Protein AF-A0A382ZIP0-F1 (afdb_monomer_lite)

pLDDT: mean 92.12, std 6.74, range [70.69, 97.81]

InterPro domains:
  IPR003018 GAF domain [PF13185] (1-64)
  IPR029016 GAF-like domain superfamily [G3DSA:3.30.450.40] (1-68)

Radius of gyration: 15.74 Å; chains: 1; bounding box: 32×29×39 Å

Sequence (69 aa):
DPTNDPRSGGVPAGHMKLSCFLGIPFIVAGQLLGACAMANKPGGYTDADIEYCAPLAQIGGLLIAADRS

Foldseek 3Di:
DQCPPPPRPDDDPPDDDFPEKDKQFQADPNDGLDIDMDTDDVPYDDVVVVVVCPVVSDVVNVVSVVVVD

Organism: NCBI:txid408172

Structure (mmCIF, N/CA/C/O backbone):
data_AF-A0A382ZIP0-F1
#
_entry.id   AF-A0A382ZIP0-F1
#
loop_
_atom_site.group_PDB
_atom_site.id
_atom_site.type_symbol
_atom_site.label_atom_id
_atom_site.label_alt_id
_atom_site.label_comp_id
_atom_site.label_asym_id
_atom_site.label_entity_id
_atom_site.label_seq_id
_atom_site.pdbx_PDB_ins_code
_atom_site.Cartn_x
_atom_site.Cartn_y
_atom_site.Cartn_z
_atom_site.occupancy
_atom_site.B_iso_or_equiv
_atom_site.auth_seq_id
_atom_site.auth_comp_id
_atom_site.auth_asym_id
_atom_site.auth_atom_id
_atom_site.pdbx_PDB_model_num
ATOM 1 N N . ASP A 1 1 ? -10.148 -17.597 -10.954 1.00 70.69 1 ASP A N 1
ATOM 2 C CA . ASP A 1 1 ? -9.389 -16.671 -11.811 1.00 70.69 1 ASP A CA 1
ATOM 3 C C . ASP A 1 1 ? -10.331 -15.541 -12.214 1.00 70.69 1 ASP A C 1
ATOM 5 O O . ASP A 1 1 ? -11.346 -15.857 -12.825 1.00 70.69 1 ASP A O 1
ATOM 9 N N . PRO A 1 2 ? -10.063 -14.277 -11.827 1.00 72.62 2 PRO A N 1
ATOM 10 C CA . PRO A 1 2 ? -10.938 -13.135 -12.109 1.00 72.62 2 PRO A CA 1
ATOM 11 C C . PRO A 1 2 ? -11.296 -12.972 -13.590 1.00 72.62 2 PRO A C 1
ATOM 13 O O . PRO A 1 2 ? -12.398 -12.531 -13.907 1.00 72.62 2 PRO A O 1
ATOM 16 N N . THR A 1 3 ? -10.386 -13.343 -14.497 1.00 77.56 3 THR A N 1
ATOM 17 C CA . THR A 1 3 ? -10.621 -13.244 -15.944 1.00 77.56 3 THR A CA 1
ATOM 18 C C . THR A 1 3 ? -11.617 -14.293 -16.440 1.00 77.56 3 THR A C 1
ATOM 20 O O . THR A 1 3 ? -12.336 -14.039 -17.399 1.00 77.56 3 THR A O 1
ATOM 23 N N . ASN A 1 4 ? -11.699 -15.440 -15.762 1.00 84.56 4 ASN A N 1
ATOM 24 C CA . ASN A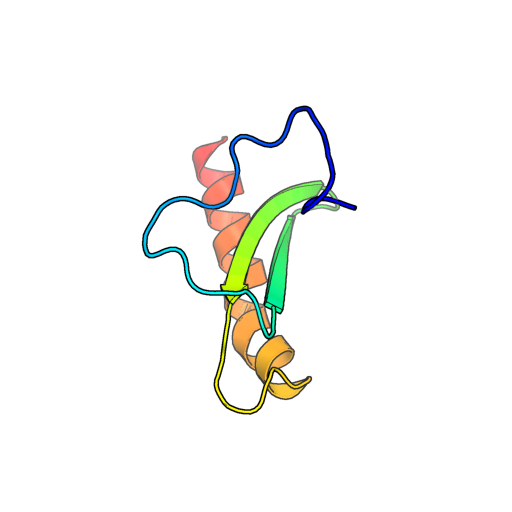 1 4 ? -12.569 -16.562 -16.117 1.00 84.56 4 ASN A CA 1
ATOM 25 C C . ASN A 1 4 ? -13.776 -16.720 -15.166 1.00 84.56 4 ASN A C 1
ATOM 27 O O . ASN A 1 4 ? -14.480 -17.726 -15.238 1.00 84.56 4 ASN A O 1
ATOM 31 N N . ASP A 1 5 ? -14.018 -15.776 -14.246 1.00 85.81 5 ASP A N 1
ATOM 32 C CA . ASP A 1 5 ? -15.176 -15.838 -13.346 1.00 85.81 5 ASP A CA 1
ATOM 33 C C . ASP A 1 5 ? -16.462 -15.524 -14.137 1.00 85.81 5 ASP A C 1
ATOM 35 O O . ASP A 1 5 ? -16.567 -14.429 -14.692 1.00 85.81 5 ASP A O 1
ATOM 39 N N . PRO A 1 6 ? -17.460 -16.427 -14.191 1.00 90.88 6 PRO A N 1
ATOM 40 C CA . PRO A 1 6 ? -18.686 -16.217 -14.969 1.00 90.88 6 PRO A CA 1
ATOM 41 C C . PRO A 1 6 ? -19.549 -15.052 -14.460 1.00 90.88 6 PRO A C 1
ATOM 43 O O . PRO A 1 6 ? -20.462 -14.617 -15.156 1.00 90.88 6 PRO A O 1
ATOM 46 N N . ARG A 1 7 ? -19.282 -14.543 -13.252 1.00 90.06 7 ARG A N 1
ATOM 47 C CA . ARG A 1 7 ? -19.937 -13.355 -12.681 1.00 90.06 7 ARG A CA 1
ATOM 48 C C . ARG A 1 7 ? -19.193 -12.063 -13.021 1.00 90.06 7 ARG A C 1
ATOM 50 O O . ARG A 1 7 ? -19.643 -10.985 -12.641 1.00 90.06 7 ARG A O 1
ATOM 57 N N . SER A 1 8 ? -18.034 -12.162 -13.669 1.00 84.69 8 SER A N 1
ATOM 58 C CA . SER A 1 8 ? -17.238 -11.008 -14.064 1.00 84.69 8 SER A CA 1
ATOM 59 C C . SER A 1 8 ? -18.004 -10.173 -15.087 1.00 84.69 8 SER A C 1
ATOM 61 O O . SER A 1 8 ? -18.416 -10.676 -16.129 1.00 84.69 8 SER A O 1
ATOM 63 N N . GLY A 1 9 ? -18.144 -8.873 -14.823 1.00 84.50 9 GLY A N 1
ATOM 64 C CA . GLY A 1 9 ? -18.608 -7.900 -15.818 1.00 84.50 9 GLY A CA 1
ATOM 65 C C . GLY A 1 9 ? -17.547 -7.565 -16.874 1.00 84.50 9 GLY A C 1
ATOM 66 O O . GLY A 1 9 ? -17.751 -6.666 -17.687 1.00 84.50 9 GLY A O 1
ATOM 67 N N . GLY A 1 10 ? -16.403 -8.256 -16.845 1.00 81.44 10 GLY A N 1
ATOM 68 C CA . GLY A 1 10 ? -15.232 -7.915 -17.633 1.00 81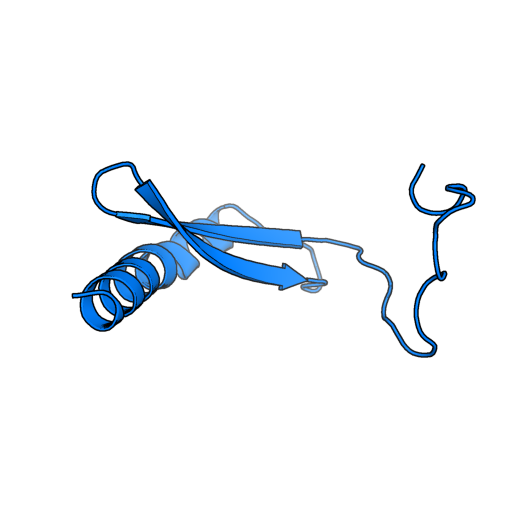.44 10 GLY A CA 1
ATOM 69 C C . GLY A 1 10 ? -14.501 -6.687 -17.091 1.00 81.44 10 GLY A C 1
ATOM 70 O O . GLY A 1 10 ? -14.819 -6.130 -16.040 1.00 81.44 10 GLY A O 1
ATOM 71 N N . VAL A 1 11 ? -13.473 -6.281 -17.825 1.00 82.50 11 VAL A N 1
ATOM 72 C CA . VAL A 1 11 ? -12.690 -5.080 -17.543 1.00 82.50 11 VAL A CA 1
ATOM 73 C C . VAL A 1 11 ? -13.258 -3.944 -18.407 1.00 82.50 11 VAL A C 1
ATOM 75 O O . VAL A 1 11 ? -13.346 -4.131 -19.623 1.00 82.50 11 VAL A O 1
ATOM 78 N N . PRO A 1 12 ? -13.661 -2.790 -17.833 1.00 84.06 12 PRO A N 1
ATOM 79 C CA . PRO A 1 12 ? -14.202 -1.677 -18.609 1.00 84.06 12 PRO A CA 1
ATOM 80 C C . PRO A 1 12 ? -13.269 -1.253 -19.747 1.00 84.06 12 PRO A C 1
ATOM 82 O O . PRO A 1 12 ? -12.042 -1.304 -19.617 1.00 84.06 12 PRO A O 1
ATOM 85 N N . ALA A 1 13 ? -13.845 -0.798 -20.861 1.00 82.88 13 ALA A N 1
ATOM 86 C CA . ALA A 1 13 ? -13.064 -0.305 -21.989 1.00 82.88 13 ALA A CA 1
ATOM 87 C C . ALA A 1 13 ? -12.125 0.833 -21.543 1.00 82.88 13 ALA A C 1
ATOM 89 O O . ALA A 1 13 ? -12.547 1.771 -20.870 1.00 82.88 13 ALA A O 1
ATOM 90 N N . GLY A 1 14 ? -10.843 0.736 -21.909 1.00 80.50 14 GLY A N 1
ATOM 91 C CA . GLY A 1 14 ? -9.811 1.708 -21.525 1.00 80.50 14 GLY A CA 1
ATOM 92 C C . GLY A 1 14 ? -9.166 1.474 -20.153 1.00 80.50 14 GLY A C 1
ATOM 93 O O . GLY A 1 14 ? -8.244 2.200 -19.789 1.00 80.50 14 GLY A O 1
ATOM 94 N N . HIS A 1 15 ? -9.585 0.458 -19.396 1.00 81.31 15 HIS A N 1
ATOM 95 C CA . HIS A 1 15 ? -8.951 0.150 -18.119 1.00 81.31 15 HIS A CA 1
ATOM 96 C C . HIS A 1 15 ? -7.556 -0.451 -18.344 1.00 81.31 15 HIS A C 1
ATOM 98 O O . HIS A 1 15 ? -7.387 -1.493 -18.983 1.00 81.31 15 HIS A O 1
ATOM 104 N N . MET A 1 16 ? -6.536 0.207 -17.795 1.00 82.38 16 MET A N 1
ATOM 105 C CA . MET A 1 16 ? -5.159 -0.265 -17.897 1.00 82.38 16 MET A CA 1
ATOM 106 C C . MET A 1 16 ? -4.985 -1.588 -17.151 1.00 82.38 16 MET A C 1
ATOM 108 O O . MET A 1 16 ? -5.544 -1.796 -16.071 1.00 82.38 16 MET A O 1
ATOM 112 N N . LYS A 1 17 ? -4.178 -2.487 -17.719 1.00 85.31 17 LYS A N 1
ATOM 113 C CA . LYS A 1 17 ? -3.759 -3.707 -17.027 1.00 85.31 17 LYS A CA 1
ATOM 114 C C . LYS A 1 17 ? -2.954 -3.327 -15.782 1.00 85.31 17 LYS A C 1
ATOM 116 O O . LYS A 1 17 ? -2.107 -2.439 -15.849 1.00 85.31 17 LYS A O 1
ATOM 121 N N . LEU A 1 18 ? -3.202 -4.011 -14.668 1.00 88.69 18 LEU A N 1
ATOM 122 C CA . LEU A 1 18 ? -2.398 -3.874 -13.457 1.00 88.69 18 LEU A CA 1
ATOM 123 C C . LEU A 1 18 ? -1.107 -4.694 -13.615 1.00 88.69 18 LEU A C 1
ATOM 125 O O . LEU A 1 18 ? -1.165 -5.920 -13.707 1.00 88.69 18 LEU A O 1
ATOM 129 N N . SER A 1 19 ? 0.044 -4.030 -13.705 1.00 92.25 19 SER A N 1
ATOM 130 C CA . SER A 1 19 ? 1.368 -4.655 -13.848 1.00 92.25 19 SER A CA 1
ATOM 131 C C . SER A 1 19 ? 2.172 -4.657 -12.548 1.00 92.25 19 SER A C 1
ATOM 133 O O . SER A 1 19 ? 2.970 -5.563 -12.325 1.00 92.25 19 SER A O 1
ATOM 135 N N . CYS A 1 20 ? 1.949 -3.672 -11.680 1.00 93.8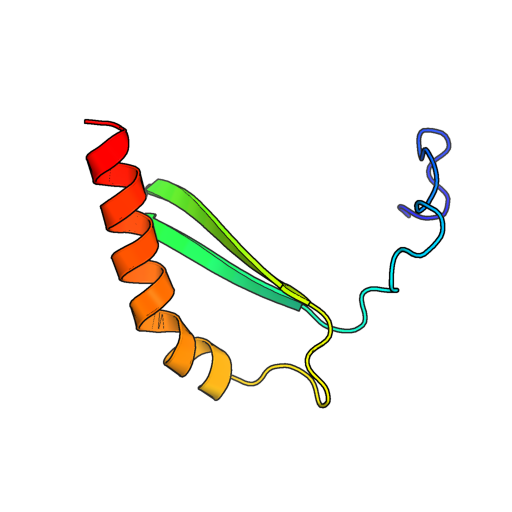1 20 CYS A N 1
ATOM 136 C CA . CYS A 1 20 ? 2.498 -3.603 -10.330 1.00 93.81 20 CYS A CA 1
ATOM 137 C C . CYS A 1 20 ? 1.545 -2.814 -9.421 1.00 93.81 20 CYS A C 1
ATOM 139 O O . CYS A 1 20 ? 0.728 -2.023 -9.900 1.00 93.81 20 CYS A O 1
ATOM 141 N N . PHE A 1 21 ? 1.637 -3.042 -8.112 1.00 95.81 21 PHE A N 1
ATOM 142 C CA . PHE A 1 21 ? 0.728 -2.476 -7.119 1.00 95.81 21 PHE A CA 1
ATOM 143 C C . PHE A 1 21 ? 1.465 -2.197 -5.807 1.00 95.81 21 PHE A C 1
ATOM 145 O O . PHE A 1 21 ? 2.283 -3.014 -5.387 1.00 95.81 21 PHE A O 1
ATOM 152 N N . LEU A 1 22 ? 1.133 -1.084 -5.152 1.00 96.88 22 LEU A N 1
ATOM 153 C CA . LEU A 1 22 ? 1.540 -0.777 -3.783 1.00 96.88 22 LEU A CA 1
ATOM 154 C C . LEU A 1 22 ? 0.318 -0.313 -2.990 1.00 96.88 22 LEU A C 1
ATOM 156 O O . LEU A 1 22 ? -0.292 0.712 -3.301 1.00 96.88 22 LEU A O 1
ATOM 160 N N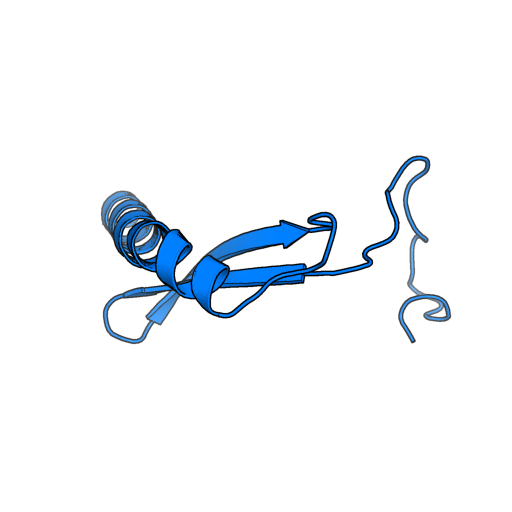 . GLY A 1 23 ? -0.037 -1.094 -1.972 1.00 96.44 23 GLY A N 1
ATOM 161 C CA . GLY A 1 23 ? -1.090 -0.765 -1.019 1.00 96.44 23 GLY A CA 1
ATOM 162 C C . GLY A 1 23 ? -0.497 -0.176 0.255 1.00 96.44 23 GLY A C 1
ATOM 163 O O . GLY A 1 23 ? 0.419 -0.753 0.833 1.00 96.44 23 GLY A O 1
ATOM 164 N N . ILE A 1 24 ? -1.047 0.948 0.702 1.00 96.69 24 ILE A N 1
ATOM 165 C CA . ILE A 1 24 ? -0.648 1.667 1.911 1.00 96.69 24 ILE A CA 1
ATOM 166 C C . ILE A 1 24 ? -1.835 1.651 2.884 1.00 96.69 24 ILE A C 1
ATOM 168 O O . ILE A 1 24 ? -2.753 2.464 2.733 1.00 96.69 24 ILE A O 1
ATOM 172 N N . PRO A 1 25 ? -1.882 0.707 3.842 1.00 96.88 25 PRO A N 1
ATOM 173 C CA . PRO A 1 25 ? -2.979 0.617 4.796 1.00 96.88 25 PRO A CA 1
ATOM 174 C C . PRO A 1 25 ? -2.899 1.744 5.829 1.00 96.88 25 PRO A C 1
ATOM 176 O O . PRO A 1 25 ? -1.826 2.078 6.330 1.00 96.88 25 PRO A O 1
ATOM 179 N N . PHE A 1 26 ? -4.049 2.306 6.184 1.00 97.44 26 PHE A N 1
ATOM 180 C CA . PHE A 1 26 ? -4.170 3.333 7.213 1.00 97.44 26 PHE A CA 1
ATOM 181 C C . PHE A 1 26 ? -4.657 2.680 8.504 1.00 97.44 26 PHE A C 1
ATOM 183 O O . PHE A 1 26 ? -5.846 2.383 8.652 1.00 97.44 26 PHE A O 1
ATOM 190 N N . ILE A 1 27 ? -3.721 2.415 9.418 1.00 96.19 27 ILE A N 1
ATOM 191 C CA . ILE A 1 27 ? -3.983 1.723 10.683 1.00 96.19 27 ILE A CA 1
ATOM 192 C C . ILE A 1 27 ? -3.838 2.713 11.836 1.00 96.19 27 ILE A C 1
ATOM 194 O O . ILE A 1 27 ? -2.772 3.295 12.025 1.00 96.19 27 ILE A O 1
ATOM 198 N N . VAL A 1 28 ? -4.892 2.872 12.635 1.00 96.00 28 VAL A N 1
ATOM 199 C CA . VAL A 1 28 ? -4.895 3.715 13.840 1.00 96.00 28 VAL A CA 1
ATOM 200 C C . VAL A 1 28 ? -5.389 2.876 15.009 1.00 96.00 28 VAL A C 1
ATOM 202 O O . VAL A 1 28 ? -6.410 2.206 14.895 1.00 96.00 28 VAL A O 1
ATOM 205 N N . ALA A 1 29 ? -4.645 2.870 16.119 1.00 94.69 29 ALA A N 1
ATOM 206 C CA . ALA A 1 29 ? -4.972 2.083 17.316 1.00 94.69 29 ALA A CA 1
ATOM 207 C C . ALA A 1 29 ? -5.295 0.595 17.023 1.00 94.69 29 ALA A C 1
ATOM 209 O O . ALA A 1 29 ? -6.182 0.002 17.632 1.00 94.69 29 ALA A O 1
ATOM 210 N N . GLY A 1 30 ? -4.586 -0.010 16.061 1.00 95.19 30 GLY A N 1
ATOM 211 C CA . GLY A 1 30 ? -4.781 -1.408 15.656 1.00 95.19 30 GLY A CA 1
ATOM 212 C C . GLY A 1 30 ? -5.977 -1.661 14.729 1.00 95.19 30 GLY A C 1
ATOM 213 O O . GLY A 1 30 ? -6.210 -2.806 14.352 1.00 95.19 30 GLY A O 1
ATOM 214 N N . GLN A 1 31 ? -6.716 -0.625 14.329 1.00 96.12 31 GLN A N 1
ATOM 215 C CA . GLN A 1 31 ? -7.854 -0.737 13.417 1.00 96.12 31 GLN A CA 1
ATOM 216 C C . GLN A 1 31 ? -7.503 -0.246 12.012 1.00 96.12 31 GLN A C 1
ATOM 218 O O . GLN A 1 31 ? -6.908 0.818 11.851 1.00 96.12 31 GLN A O 1
ATOM 223 N N . LEU A 1 32 ? -7.917 -1.001 10.989 1.00 96.62 32 LEU A N 1
ATOM 224 C CA . LEU A 1 32 ? -7.836 -0.574 9.592 1.00 96.62 32 LEU A CA 1
ATOM 225 C C . LEU A 1 32 ? -8.958 0.428 9.302 1.00 96.62 32 LEU A C 1
ATOM 227 O O . LEU A 1 32 ? -10.130 0.056 9.249 1.00 96.62 32 LEU A O 1
ATOM 231 N N . LEU A 1 33 ? -8.599 1.692 9.096 1.00 96.69 33 LEU A N 1
ATOM 232 C CA . LEU A 1 33 ? -9.572 2.753 8.827 1.00 96.69 33 LEU A CA 1
ATOM 233 C C . LEU A 1 33 ? -9.790 2.997 7.330 1.00 96.69 33 LEU A C 1
ATOM 235 O O . LEU A 1 33 ? -10.879 3.420 6.934 1.00 96.69 33 LEU A O 1
ATOM 239 N N . GLY A 1 34 ? -8.782 2.697 6.510 1.00 95.50 34 GLY A N 1
ATOM 240 C CA . GLY A 1 34 ? -8.794 2.857 5.057 1.00 95.50 34 GLY A CA 1
ATOM 241 C C . GLY A 1 34 ? -7.465 2.436 4.429 1.00 95.50 34 GLY A C 1
ATOM 242 O O . GLY A 1 34 ? -6.619 1.841 5.097 1.00 95.50 34 GLY A O 1
ATOM 243 N N . ALA A 1 35 ? -7.273 2.740 3.147 1.00 96.12 35 ALA A N 1
ATOM 244 C CA . ALA A 1 35 ? -6.007 2.520 2.455 1.00 96.12 35 ALA A CA 1
ATOM 245 C C . ALA A 1 35 ? -5.863 3.451 1.245 1.00 96.12 35 ALA A C 1
ATOM 247 O O . ALA A 1 35 ? -6.857 3.851 0.638 1.00 96.12 35 ALA A O 1
ATOM 248 N N . CYS A 1 36 ? -4.618 3.728 0.862 1.00 95.50 36 CYS A N 1
ATOM 249 C CA . CYS A 1 36 ? -4.273 4.261 -0.452 1.00 95.50 36 CYS A CA 1
ATOM 250 C C . CYS A 1 36 ? -3.698 3.136 -1.321 1.00 95.50 36 CYS A C 1
ATOM 252 O O . CYS A 1 36 ? -2.973 2.271 -0.830 1.00 95.50 36 CYS A O 1
ATOM 254 N N . ALA A 1 37 ? -4.023 3.143 -2.608 1.00 94.56 37 ALA A N 1
ATOM 255 C CA . ALA A 1 37 ? -3.552 2.164 -3.573 1.00 94.56 37 ALA A CA 1
ATOM 256 C C . ALA A 1 37 ? -2.921 2.881 -4.765 1.00 94.56 37 ALA A C 1
ATOM 258 O O . ALA A 1 37 ? -3.538 3.763 -5.360 1.00 94.56 37 ALA A O 1
ATOM 259 N N . MET A 1 38 ? -1.710 2.473 -5.131 1.00 95.19 38 MET A N 1
ATOM 260 C CA . MET A 1 38 ? -1.020 2.958 -6.320 1.00 95.19 38 MET A CA 1
ATOM 261 C C . MET A 1 38 ? -0.773 1.793 -7.274 1.00 95.19 38 MET A C 1
ATOM 263 O O . MET A 1 38 ? -0.481 0.672 -6.854 1.00 95.19 38 MET A O 1
ATOM 267 N N . ALA A 1 39 ? -0.908 2.067 -8.566 1.00 95.31 39 ALA A N 1
ATOM 268 C CA . ALA A 1 39 ? -0.794 1.080 -9.625 1.00 95.31 39 ALA A CA 1
ATOM 269 C C . ALA A 1 39 ? 0.218 1.535 -10.678 1.00 95.31 39 ALA A C 1
ATOM 271 O O . ALA A 1 39 ? 0.320 2.722 -10.981 1.00 95.31 39 ALA A O 1
ATOM 272 N N . ASN A 1 40 ? 0.885 0.565 -11.302 1.00 95.06 40 ASN A N 1
ATOM 273 C CA . ASN A 1 40 ? 1.603 0.733 -12.567 1.00 95.06 40 ASN A CA 1
ATOM 274 C C . ASN A 1 40 ? 2.759 1.754 -12.551 1.00 95.06 40 ASN A C 1
ATOM 276 O O . ASN A 1 40 ? 3.049 2.363 -13.582 1.00 95.06 40 ASN A O 1
ATOM 280 N N . LYS A 1 41 ? 3.461 1.917 -11.418 1.00 95.88 41 LYS A N 1
ATOM 281 C CA . LYS A 1 41 ? 4.724 2.671 -11.377 1.00 95.88 41 LYS A CA 1
ATOM 282 C C . LYS A 1 41 ? 5.748 2.044 -12.349 1.00 95.88 41 LYS A C 1
ATOM 284 O O . LYS A 1 41 ? 6.061 0.855 -12.209 1.00 95.88 41 LYS A O 1
ATOM 289 N N . PRO A 1 42 ? 6.310 2.811 -13.306 1.00 95.88 42 PRO A N 1
ATOM 290 C CA . PRO A 1 42 ? 7.393 2.329 -14.159 1.00 95.88 42 PRO A CA 1
ATOM 291 C C . PRO A 1 42 ? 8.581 1.829 -13.327 1.00 95.88 42 PRO A C 1
ATOM 293 O O . PRO A 1 42 ? 9.043 2.525 -12.427 1.00 95.88 42 PRO A O 1
ATOM 296 N N . GLY A 1 43 ? 9.067 0.619 -13.618 1.00 95.62 43 GLY A N 1
ATOM 297 C CA . GLY A 1 43 ? 10.152 -0.020 -12.858 1.00 95.62 43 GLY A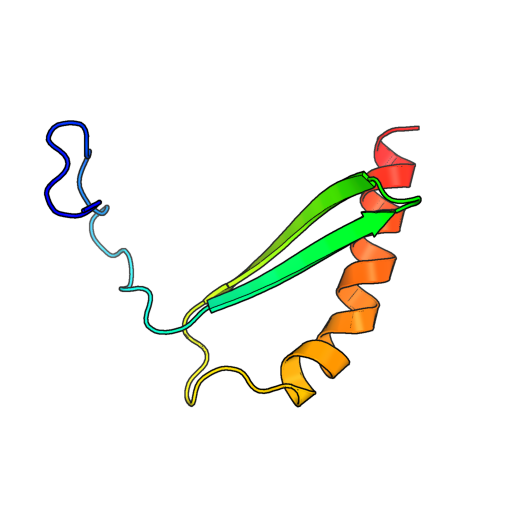 CA 1
ATOM 298 C C . GLY A 1 43 ? 9.714 -0.750 -11.580 1.00 95.62 43 GLY A C 1
ATOM 299 O O . GLY A 1 43 ? 10.546 -1.390 -10.948 1.00 95.62 43 GLY A O 1
ATOM 300 N N . GLY A 1 44 ? 8.422 -0.721 -11.232 1.00 96.94 44 GLY A N 1
ATOM 301 C CA . GLY A 1 44 ? 7.899 -1.367 -10.027 1.00 96.94 44 GLY A CA 1
ATOM 302 C C . GLY A 1 44 ? 8.085 -0.535 -8.756 1.00 96.94 44 GLY A C 1
ATOM 303 O O . GLY A 1 44 ? 8.549 0.605 -8.799 1.00 96.94 44 GLY A O 1
ATOM 304 N N . TYR A 1 45 ? 7.672 -1.116 -7.629 1.00 97.56 45 TYR A N 1
ATOM 305 C CA . TYR A 1 45 ? 7.822 -0.524 -6.300 1.00 97.56 45 TYR A CA 1
ATOM 306 C C . TYR A 1 45 ? 8.980 -1.175 -5.546 1.00 97.56 45 TYR A C 1
ATOM 308 O O . TYR A 1 45 ? 9.229 -2.370 -5.705 1.00 97.56 45 TYR A O 1
ATOM 316 N N . THR A 1 46 ? 9.665 -0.391 -4.721 1.00 97.44 46 THR A N 1
ATOM 317 C CA . THR A 1 46 ? 10.760 -0.834 -3.850 1.00 97.44 46 THR A CA 1
ATO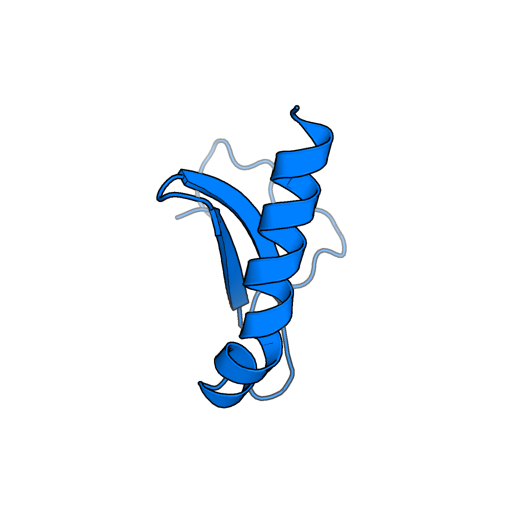M 318 C C . THR A 1 46 ? 10.455 -0.507 -2.390 1.00 97.44 46 THR A C 1
ATOM 320 O O . THR A 1 46 ? 9.527 0.245 -2.095 1.00 97.44 46 THR A O 1
ATOM 323 N N . ASP A 1 47 ? 11.268 -1.015 -1.465 1.00 96.62 47 ASP A N 1
ATOM 324 C CA . ASP A 1 47 ? 11.130 -0.690 -0.039 1.00 96.62 47 ASP A CA 1
ATOM 325 C C . ASP A 1 47 ? 11.268 0.820 0.231 1.00 96.62 47 ASP A C 1
ATOM 327 O O . ASP A 1 47 ? 10.576 1.365 1.088 1.00 96.62 47 ASP A O 1
ATOM 331 N N . ALA A 1 48 ? 12.060 1.533 -0.577 1.00 97.81 48 ALA A N 1
ATOM 332 C CA . ALA A 1 48 ? 12.174 2.989 -0.492 1.00 97.81 48 ALA A CA 1
ATOM 333 C C . ALA A 1 48 ? 10.849 3.709 -0.814 1.00 97.81 48 ALA A C 1
ATOM 335 O O . ALA A 1 48 ? 10.574 4.769 -0.256 1.00 97.81 48 ALA A O 1
ATOM 336 N N . ASP A 1 49 ? 10.000 3.138 -1.678 1.00 97.44 49 ASP A N 1
ATOM 337 C CA . ASP A 1 49 ? 8.658 3.680 -1.924 1.00 97.44 49 ASP A CA 1
ATOM 338 C C . ASP A 1 49 ? 7.747 3.504 -0.705 1.00 97.44 49 ASP A C 1
ATOM 340 O O . ASP A 1 49 ? 6.923 4.371 -0.415 1.00 97.44 49 ASP A O 1
ATOM 344 N N . ILE A 1 50 ? 7.906 2.400 0.031 1.00 95.31 50 ILE A N 1
ATOM 345 C CA . ILE A 1 50 ? 7.163 2.147 1.270 1.00 95.31 50 ILE A CA 1
ATOM 346 C C . ILE A 1 50 ? 7.559 3.181 2.325 1.00 95.31 50 ILE A C 1
ATOM 348 O O . ILE A 1 50 ? 6.687 3.823 2.912 1.00 95.31 50 ILE A O 1
ATOM 352 N N . GLU A 1 51 ? 8.863 3.379 2.530 1.00 96.31 51 GLU A N 1
ATOM 353 C CA . GLU A 1 51 ? 9.397 4.371 3.469 1.00 96.31 51 GLU A CA 1
ATOM 354 C C . GLU A 1 51 ? 8.938 5.787 3.110 1.00 96.31 51 GLU A C 1
ATOM 356 O O . GLU A 1 51 ? 8.476 6.534 3.975 1.00 96.31 51 GLU A O 1
ATOM 361 N N . TYR A 1 52 ? 8.976 6.131 1.821 1.00 96.38 52 TYR A N 1
ATOM 362 C CA . TYR A 1 52 ? 8.490 7.414 1.322 1.00 96.38 52 TYR A CA 1
ATOM 363 C C . TYR A 1 52 ? 6.993 7.627 1.601 1.00 96.38 52 TYR A C 1
ATOM 365 O O . TYR A 1 52 ? 6.569 8.738 1.923 1.00 96.38 52 TYR A O 1
ATOM 373 N N . CYS A 1 53 ? 6.182 6.569 1.523 1.00 95.88 53 CYS A N 1
ATOM 374 C CA . CYS A 1 53 ? 4.745 6.623 1.790 1.00 95.88 53 CYS A CA 1
ATOM 375 C C . CYS A 1 53 ? 4.365 6.480 3.273 1.00 95.88 53 CYS A C 1
ATOM 377 O O . CYS A 1 53 ? 3.192 6.666 3.609 1.00 95.88 53 CYS A O 1
ATOM 379 N N . ALA A 1 54 ? 5.304 6.190 4.177 1.00 94.31 54 ALA A N 1
ATOM 380 C CA . ALA A 1 54 ? 5.003 6.010 5.598 1.00 94.31 54 ALA A CA 1
ATOM 381 C C . ALA A 1 54 ? 4.293 7.225 6.244 1.00 94.31 54 ALA A C 1
ATOM 383 O O . ALA A 1 54 ? 3.312 7.012 6.966 1.00 94.31 54 ALA A O 1
ATOM 384 N N . PRO A 1 55 ? 4.667 8.492 5.953 1.00 96.06 55 PRO A N 1
ATOM 385 C CA . PRO A 1 55 ? 3.940 9.652 6.474 1.00 96.06 55 PRO A CA 1
ATOM 386 C C . PRO A 1 55 ? 2.491 9.723 5.978 1.00 96.06 55 PRO A C 1
ATOM 388 O O . PRO A 1 55 ? 1.593 10.071 6.745 1.00 96.06 55 PRO A O 1
ATOM 391 N N . LEU A 1 56 ? 2.240 9.346 4.717 1.00 95.69 56 LEU A N 1
ATOM 392 C CA . LEU A 1 56 ? 0.887 9.291 4.157 1.00 95.69 56 LEU A CA 1
ATOM 393 C C . LEU A 1 56 ? 0.025 8.268 4.906 1.00 95.69 56 LEU A C 1
ATOM 395 O O . LEU A 1 56 ? -1.136 8.554 5.194 1.00 95.69 56 LEU A O 1
ATOM 399 N N . ALA A 1 57 ? 0.592 7.110 5.259 1.00 94.19 57 ALA A N 1
ATOM 400 C CA . ALA A 1 57 ? -0.115 6.076 6.011 1.00 94.19 57 ALA A CA 1
ATOM 401 C C . ALA A 1 57 ? -0.594 6.574 7.384 1.00 94.19 57 ALA A C 1
ATOM 403 O O . ALA A 1 57 ? -1.730 6.316 7.789 1.00 94.19 57 ALA A O 1
ATOM 404 N N . GLN A 1 58 ? 0.270 7.316 8.079 1.00 94.62 58 GLN A N 1
ATOM 405 C CA . GLN A 1 58 ? -0.015 7.858 9.406 1.00 94.62 58 GLN A CA 1
ATOM 406 C C . GLN A 1 58 ? -1.035 8.998 9.343 1.00 94.62 58 GLN A C 1
ATOM 408 O O . GLN A 1 58 ? -2.063 8.953 10.019 1.00 94.62 58 GLN A O 1
ATOM 413 N N . ILE A 1 59 ? -0.779 10.006 8.506 1.00 96.88 59 ILE A N 1
ATOM 414 C CA . ILE A 1 59 ? -1.622 11.204 8.421 1.00 96.88 59 ILE A CA 1
ATOM 415 C C . ILE A 1 59 ? -2.993 10.852 7.839 1.00 96.88 59 ILE A C 1
ATOM 417 O O . ILE A 1 59 ? -4.010 11.277 8.381 1.00 96.88 59 ILE A O 1
ATOM 421 N N . GLY A 1 60 ? -3.043 10.030 6.786 1.00 96.50 60 GLY A N 1
ATOM 422 C CA . GLY A 1 60 ? -4.299 9.584 6.180 1.00 96.50 60 GLY A CA 1
ATOM 423 C C . GLY A 1 60 ? -5.195 8.843 7.172 1.00 96.50 60 GLY A C 1
ATOM 424 O O . GLY A 1 60 ? -6.395 9.104 7.233 1.00 96.50 60 GLY A O 1
ATOM 425 N N . GLY A 1 61 ? -4.612 7.979 8.011 1.00 96.50 61 GLY A N 1
ATOM 426 C CA . GLY A 1 61 ? -5.344 7.308 9.084 1.00 96.50 61 GLY A CA 1
ATOM 427 C C . GLY A 1 61 ? -5.917 8.275 10.115 1.00 96.50 61 GLY A C 1
ATOM 428 O O . GLY A 1 61 ? -7.092 8.166 10.459 1.00 96.50 61 GLY A O 1
ATOM 429 N N . LEU A 1 62 ? -5.119 9.241 10.577 1.00 97.19 62 LEU A N 1
ATOM 430 C CA . LEU A 1 62 ? -5.566 10.236 11.556 1.00 97.19 62 LEU A CA 1
ATOM 431 C C . LEU A 1 62 ? -6.668 11.150 11.006 1.00 97.19 62 LEU A C 1
ATOM 433 O O . LEU A 1 62 ? -7.613 11.451 11.729 1.00 97.19 62 LEU A O 1
ATOM 437 N N . LEU A 1 63 ? -6.588 11.548 9.733 1.00 97.44 63 LEU A N 1
ATOM 438 C CA . LEU A 1 63 ? -7.628 12.354 9.087 1.00 97.44 63 LEU A CA 1
ATOM 439 C C . LEU A 1 63 ? -8.962 11.601 9.007 1.00 97.44 63 LEU A C 1
ATOM 441 O O . LEU A 1 63 ? -9.994 12.158 9.368 1.00 97.44 63 LEU A O 1
ATOM 445 N N . ILE A 1 64 ? -8.944 10.326 8.602 1.00 96.44 64 ILE A N 1
ATOM 446 C CA . ILE A 1 64 ? -10.160 9.495 8.589 1.00 96.44 64 ILE A CA 1
ATOM 447 C C . ILE A 1 64 ? -10.699 9.296 10.009 1.00 96.44 64 ILE A C 1
ATOM 449 O O . ILE A 1 64 ? -11.910 9.301 10.209 1.00 96.44 64 ILE A O 1
ATOM 453 N N . ALA A 1 65 ? -9.822 9.104 10.999 1.00 95.75 65 ALA A N 1
ATOM 454 C CA . ALA A 1 65 ? -10.239 8.955 12.390 1.00 95.75 65 ALA A CA 1
ATOM 455 C C . ALA A 1 65 ? -10.952 10.213 12.911 1.00 95.75 65 ALA A C 1
ATOM 457 O O . ALA A 1 65 ? -11.971 10.085 13.583 1.00 95.75 65 ALA A O 1
ATOM 458 N N . ALA A 1 66 ? -10.440 11.400 12.574 1.00 95.88 66 ALA A N 1
ATOM 459 C CA . ALA A 1 66 ? -11.010 12.683 12.981 1.00 95.88 66 ALA A CA 1
ATOM 460 C C . ALA A 1 66 ? -12.343 13.009 12.285 1.00 95.88 66 ALA A C 1
ATOM 462 O O . ALA A 1 66 ? -13.207 13.626 12.888 1.00 95.88 66 ALA A O 1
ATOM 463 N N . ASP A 1 67 ? -12.535 12.592 11.031 1.00 95.50 67 ASP A N 1
ATOM 464 C CA . ASP A 1 67 ? -13.819 12.762 10.327 1.00 95.50 67 ASP A CA 1
ATOM 465 C C . ASP A 1 67 ? -14.931 11.868 10.909 1.00 95.50 67 ASP A C 1
ATOM 467 O O . ASP A 1 67 ? -16.115 12.184 10.830 1.00 95.50 67 ASP A O 1
ATOM 471 N N . ARG A 1 68 ? -14.550 10.740 11.520 1.00 88.12 68 ARG A N 1
ATOM 472 C CA . ARG A 1 68 ? -15.482 9.776 12.123 1.00 88.12 68 ARG A CA 1
ATOM 473 C C . ARG A 1 68 ? -15.848 10.084 13.580 1.00 88.12 68 ARG A C 1
ATOM 475 O O . ARG A 1 68 ? -16.666 9.345 14.131 1.00 88.12 68 ARG A O 1
ATOM 482 N N . SER A 1 69 ? -15.228 11.088 14.206 1.00 74.62 69 SER A N 1
ATOM 483 C CA . SER A 1 69 ? -15.467 11.490 15.604 1.00 74.62 69 SER A CA 1
ATOM 484 C C . SER A 1 69 ? -16.469 12.627 15.715 1.00 74.62 69 SER A C 1
ATOM 486 O O . SER A 1 69 ? -17.349 12.533 16.596 1.00 74.62 69 SER A O 1
#

Secondary structure (DSSP, 8-state):
-GGG-TT---PPTTPPP---EEEEEEEETTEEEEEEEEE--TT---HHHHHHHHHHHHHHHHHHHHHT-